Protein AF-A0A4U9DF93-F1 (afdb_monomer_lite)

Radius of gyration: 11.68 Å; chains: 1; bounding box: 29×24×25 Å

Organism: Raoultella terrigena (NCBI:txid577)

Structure (mmCIF, N/CA/C/O backbone):
data_AF-A0A4U9DF93-F1
#
_entry.id   AF-A0A4U9DF93-F1
#
loop_
_atom_site.gr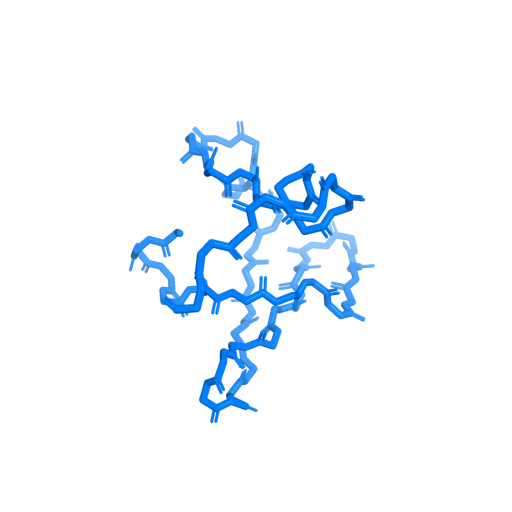oup_PDB
_atom_site.id
_atom_site.type_symbol
_atom_site.label_atom_id
_atom_site.label_alt_id
_atom_site.label_comp_id
_atom_site.label_asym_id
_atom_site.label_entity_id
_atom_site.label_seq_id
_atom_site.pdbx_PDB_ins_code
_atom_site.Cartn_x
_atom_site.Cartn_y
_atom_site.Cartn_z
_atom_site.occupancy
_atom_site.B_iso_or_equiv
_atom_site.auth_seq_id
_atom_site.auth_comp_id
_atom_site.auth_asym_id
_atom_site.auth_atom_id
_atom_site.pdbx_PDB_model_num
ATOM 1 N N . MET A 1 1 ? -1.604 5.215 -2.646 1.00 61.16 1 MET A N 1
ATOM 2 C CA . MET A 1 1 ? -2.800 4.942 -1.822 1.00 61.16 1 MET A CA 1
ATOM 3 C C . MET A 1 1 ? -2.837 5.932 -0.657 1.00 61.16 1 MET A C 1
ATOM 5 O O . MET A 1 1 ? -2.540 5.550 0.471 1.00 61.16 1 MET A O 1
ATOM 9 N N . PRO A 1 2 ? -3.159 7.215 -0.907 1.00 60.03 2 PRO A N 1
ATOM 10 C CA . PRO A 1 2 ? -2.979 8.269 0.098 1.00 60.03 2 PRO A CA 1
ATOM 11 C C . PRO A 1 2 ? -3.807 8.033 1.371 1.00 60.03 2 PRO A C 1
ATOM 13 O O . PRO A 1 2 ? -3.337 8.330 2.460 1.00 60.03 2 PRO A O 1
ATOM 16 N N . LYS A 1 3 ? -4.978 7.388 1.254 1.00 66.56 3 LYS A N 1
ATOM 17 C CA . LYS A 1 3 ? -5.860 7.040 2.383 1.00 66.56 3 LYS A CA 1
ATOM 18 C C . LYS A 1 3 ? -5.226 6.101 3.424 1.00 66.56 3 LYS A C 1
ATOM 20 O O . LYS A 1 3 ? -5.614 6.156 4.582 1.00 66.56 3 LYS A O 1
ATOM 25 N N . TYR A 1 4 ? -4.268 5.262 3.025 1.00 72.69 4 TYR A N 1
ATOM 26 C CA . TYR A 1 4 ? -3.587 4.316 3.921 1.00 72.69 4 TYR A CA 1
ATOM 27 C C . TYR A 1 4 ? -2.106 4.651 4.127 1.00 72.69 4 TYR A C 1
ATOM 29 O O . TYR A 1 4 ? -1.417 3.910 4.815 1.00 72.69 4 TYR A O 1
ATOM 37 N N . GLY A 1 5 ? -1.592 5.726 3.516 1.00 76.25 5 GLY A N 1
ATOM 38 C CA . GLY A 1 5 ? -0.160 6.041 3.561 1.00 76.25 5 GLY A CA 1
ATOM 39 C C . GLY A 1 5 ? 0.724 4.906 3.029 1.00 76.25 5 GLY A C 1
ATOM 40 O O . GLY A 1 5 ? 1.826 4.712 3.520 1.00 76.25 5 GLY A O 1
ATOM 41 N N . ALA A 1 6 ? 0.217 4.107 2.083 1.00 83.69 6 ALA A N 1
ATOM 42 C CA . ALA A 1 6 ? 0.985 3.046 1.438 1.00 83.69 6 ALA A CA 1
ATOM 43 C C . ALA A 1 6 ? 1.584 3.591 0.137 1.00 83.69 6 ALA A C 1
ATOM 45 O O . ALA A 1 6 ? 0.858 3.799 -0.851 1.00 83.69 6 ALA A O 1
ATOM 46 N N . ASP A 1 7 ? 2.889 3.848 0.173 1.00 87.38 7 ASP A N 1
ATOM 47 C CA . ASP A 1 7 ? 3.692 4.285 -0.966 1.00 87.38 7 ASP A CA 1
ATOM 48 C C . ASP A 1 7 ? 5.073 3.620 -0.932 1.00 87.38 7 ASP A C 1
ATOM 50 O O . ASP A 1 7 ? 6.006 4.049 -0.249 1.00 87.38 7 ASP A O 1
ATOM 54 N N . GLY A 1 8 ? 5.166 2.484 -1.618 1.00 89.19 8 GLY A N 1
ATOM 55 C CA . GLY A 1 8 ? 6.355 1.652 -1.593 1.00 89.19 8 GLY A CA 1
ATOM 56 C C . GLY A 1 8 ? 6.141 0.289 -2.234 1.00 89.19 8 GLY A C 1
ATOM 57 O O . GLY A 1 8 ? 5.311 0.125 -3.132 1.00 89.19 8 GLY A O 1
ATOM 58 N N . ALA A 1 9 ? 6.929 -0.691 -1.801 1.00 91.62 9 ALA A N 1
ATOM 59 C CA . ALA A 1 9 ? 6.928 -2.031 -2.375 1.00 91.62 9 ALA A CA 1
ATOM 60 C C . ALA A 1 9 ? 6.038 -2.980 -1.568 1.00 91.62 9 ALA A C 1
ATOM 62 O O . ALA A 1 9 ? 6.083 -3.002 -0.338 1.00 91.62 9 ALA A O 1
ATOM 63 N N . VAL A 1 10 ? 5.255 -3.803 -2.265 1.00 91.56 10 VAL A N 1
ATOM 64 C CA . VAL A 1 10 ? 4.526 -4.910 -1.637 1.00 91.56 10 VAL A CA 1
ATOM 65 C C . VAL A 1 10 ? 5.541 -5.964 -1.204 1.00 91.56 10 VAL A C 1
ATOM 67 O O . VAL A 1 10 ? 6.356 -6.400 -2.016 1.00 91.56 10 VAL A O 1
ATOM 70 N N . ILE A 1 11 ? 5.498 -6.353 0.069 1.00 94.62 11 ILE A N 1
ATOM 71 C CA . ILE A 1 11 ? 6.435 -7.327 0.654 1.00 94.62 11 ILE A CA 1
ATOM 72 C C . ILE A 1 11 ? 5.758 -8.630 1.089 1.00 94.62 11 ILE A C 1
ATOM 74 O O . ILE A 1 11 ? 6.450 -9.623 1.280 1.00 94.62 11 ILE A O 1
ATOM 78 N N . ASP A 1 12 ? 4.435 -8.628 1.273 1.00 95.38 12 ASP A N 1
ATOM 79 C CA . ASP A 1 12 ? 3.668 -9.797 1.714 1.00 95.38 12 ASP A CA 1
ATOM 80 C C . ASP A 1 12 ? 2.198 -9.668 1.291 1.00 95.38 12 ASP A C 1
ATOM 82 O O . ASP A 1 12 ? 1.633 -8.567 1.315 1.00 95.38 12 ASP A O 1
ATOM 86 N N . ILE A 1 13 ? 1.582 -10.790 0.922 1.00 93.31 13 ILE A N 1
ATOM 87 C CA . ILE A 1 13 ? 0.179 -10.876 0.502 1.00 93.31 13 ILE A CA 1
ATOM 88 C C . ILE A 1 13 ? -0.462 -12.044 1.251 1.00 93.31 13 ILE A C 1
ATOM 90 O O . ILE A 1 13 ? -0.175 -13.208 0.980 1.00 93.31 13 ILE A O 1
ATOM 94 N N . GLY A 1 14 ? -1.352 -11.720 2.183 1.00 93.81 14 GLY A N 1
ATOM 95 C CA . GLY A 1 14 ? -2.227 -12.671 2.856 1.00 93.81 14 GLY A CA 1
ATOM 96 C C . GLY A 1 14 ? -3.628 -12.696 2.243 1.00 93.81 14 GLY A C 1
ATOM 97 O O . GLY A 1 14 ? -3.964 -11.921 1.350 1.00 93.81 14 GLY A O 1
ATOM 98 N N . LEU A 1 15 ? -4.487 -13.573 2.772 1.00 93.12 15 LEU A N 1
ATOM 99 C CA . LEU A 1 15 ? -5.870 -13.714 2.300 1.00 93.12 15 LEU A CA 1
ATOM 100 C C . LEU A 1 15 ? -6.696 -12.426 2.492 1.00 93.12 15 LEU A C 1
ATOM 102 O O . LEU A 1 15 ? -7.514 -12.065 1.649 1.00 93.12 15 LEU A O 1
ATOM 106 N N . THR A 1 16 ? -6.486 -11.730 3.610 1.00 94.00 16 THR A N 1
ATOM 107 C CA . THR A 1 16 ? -7.281 -10.556 4.010 1.00 94.00 16 THR A CA 1
ATOM 108 C C . THR A 1 16 ? -6.472 -9.265 4.074 1.00 94.00 16 THR A C 1
ATOM 110 O O . THR A 1 16 ? -7.044 -8.179 4.192 1.00 94.00 16 THR A O 1
ATOM 113 N N . THR A 1 17 ? -5.145 -9.354 3.993 1.00 93.62 17 THR A N 1
ATOM 114 C CA . THR A 1 17 ? -4.237 -8.223 4.183 1.00 93.62 17 THR A CA 1
ATOM 115 C C . THR A 1 17 ? -3.083 -8.257 3.194 1.00 93.62 17 THR A C 1
ATOM 117 O O . THR A 1 17 ? -2.636 -9.312 2.759 1.00 93.62 17 THR A O 1
ATOM 120 N N . VAL A 1 18 ? -2.574 -7.079 2.863 1.00 93.75 18 VAL A N 1
ATOM 121 C CA . VAL A 1 18 ? -1.364 -6.874 2.069 1.00 93.75 18 VAL A CA 1
ATOM 122 C C . VAL A 1 18 ? -0.435 -5.970 2.860 1.00 93.75 18 VAL A C 1
ATOM 124 O O . VAL A 1 18 ? -0.876 -4.949 3.395 1.00 93.75 18 VAL A O 1
ATOM 127 N N . LYS A 1 19 ? 0.846 -6.328 2.945 1.00 94.69 19 LYS A N 1
ATOM 128 C CA . LYS A 1 19 ? 1.859 -5.491 3.596 1.00 94.69 19 LYS A CA 1
ATOM 129 C C . LYS A 1 19 ? 2.673 -4.748 2.553 1.00 94.69 19 LYS A C 1
ATOM 131 O O . LYS A 1 19 ? 3.204 -5.342 1.611 1.00 94.69 19 LYS A O 1
ATOM 136 N N . VAL A 1 20 ? 2.816 -3.451 2.775 1.00 93.88 20 VAL A N 1
ATOM 137 C CA . VAL A 1 20 ? 3.616 -2.548 1.952 1.00 93.88 20 VAL A CA 1
ATOM 138 C C . VAL A 1 20 ? 4.736 -1.991 2.816 1.00 93.88 20 VAL A C 1
ATOM 140 O O . VAL A 1 20 ? 4.478 -1.476 3.901 1.00 93.88 20 VAL A O 1
ATOM 143 N N . ARG A 1 21 ? 5.978 -2.099 2.343 1.00 94.06 21 ARG A N 1
ATOM 144 C CA . ARG A 1 21 ? 7.114 -1.371 2.908 1.00 94.06 21 ARG A CA 1
ATOM 145 C C . ARG A 1 21 ? 7.216 -0.030 2.201 1.00 94.06 21 ARG A C 1
ATOM 147 O O . ARG A 1 21 ? 7.513 0.000 1.005 1.00 94.06 21 ARG A O 1
ATOM 154 N N . ASN A 1 22 ? 6.975 1.042 2.941 1.00 92.25 22 ASN A N 1
ATOM 155 C CA . ASN A 1 22 ? 7.112 2.405 2.446 1.00 92.25 22 ASN A CA 1
ATOM 156 C C . ASN A 1 22 ? 8.586 2.772 2.245 1.00 92.25 22 ASN A C 1
ATOM 158 O O . ASN A 1 22 ? 9.487 2.110 2.768 1.00 92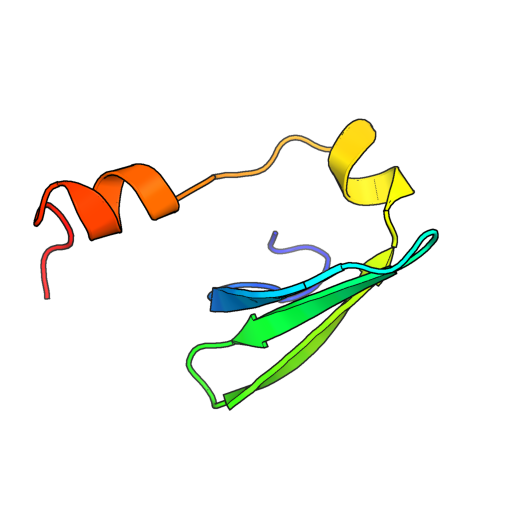.25 22 ASN A O 1
ATOM 162 N N . TRP A 1 23 ? 8.844 3.845 1.501 1.00 87.94 23 TRP A N 1
ATOM 163 C CA . TRP A 1 23 ? 10.210 4.338 1.280 1.00 87.94 23 TRP A CA 1
ATOM 164 C C . TRP A 1 23 ? 10.905 4.843 2.549 1.00 87.94 23 TRP A C 1
ATOM 166 O O . TRP A 1 23 ? 12.128 4.797 2.628 1.00 87.94 23 TRP A O 1
ATOM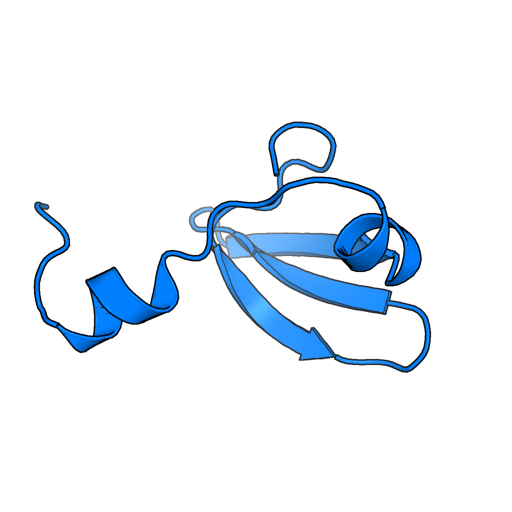 176 N N . ASP A 1 24 ? 10.142 5.248 3.565 1.00 91.38 24 ASP A N 1
ATOM 177 C CA . ASP A 1 24 ? 10.650 5.570 4.906 1.00 91.38 24 ASP A CA 1
ATOM 178 C C . ASP A 1 24 ? 10.915 4.318 5.775 1.00 91.38 24 ASP A C 1
ATOM 180 O O . ASP A 1 24 ? 11.207 4.428 6.964 1.00 91.38 24 ASP A O 1
ATOM 184 N N . ASN A 1 25 ? 10.836 3.121 5.179 1.00 90.06 25 ASN A N 1
ATOM 185 C CA . ASN A 1 25 ? 10.979 1.798 5.795 1.00 90.06 25 ASN A CA 1
ATOM 186 C C . ASN A 1 25 ? 9.886 1.392 6.793 1.00 90.06 25 ASN A C 1
ATOM 188 O O . ASN A 1 25 ? 9.976 0.308 7.379 1.00 90.06 25 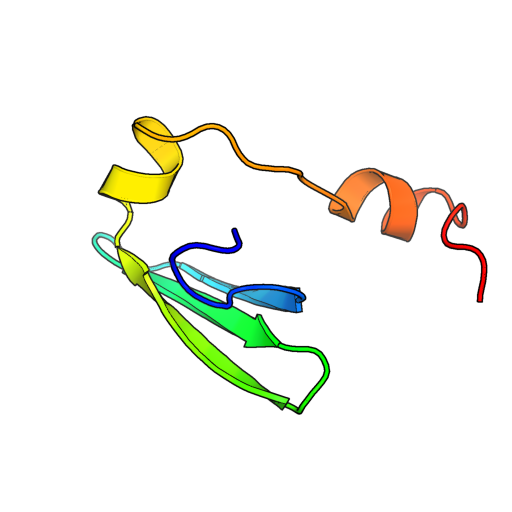ASN A O 1
ATOM 192 N N . THR A 1 26 ? 8.827 2.182 6.958 1.00 93.62 26 THR A N 1
ATOM 193 C CA . THR A 1 26 ? 7.666 1.756 7.746 1.00 93.62 26 THR A CA 1
ATOM 194 C C . THR A 1 26 ? 6.862 0.678 7.010 1.00 93.62 26 THR A C 1
ATOM 196 O O . THR A 1 26 ? 6.923 0.548 5.784 1.00 93.62 26 THR A O 1
ATOM 199 N N . ILE A 1 27 ? 6.119 -0.139 7.765 1.00 93.12 27 ILE A N 1
ATOM 200 C CA . ILE A 1 27 ? 5.250 -1.182 7.207 1.00 93.12 27 ILE A CA 1
ATOM 201 C C . ILE A 1 27 ? 3.794 -0.756 7.375 1.00 93.12 27 ILE A C 1
ATOM 203 O O . ILE A 1 27 ? 3.283 -0.697 8.493 1.00 93.12 27 ILE A O 1
ATOM 207 N N . THR A 1 28 ? 3.112 -0.540 6.254 1.00 93.62 28 THR A N 1
ATOM 208 C CA . THR A 1 28 ? 1.668 -0.307 6.213 1.00 93.62 28 THR A CA 1
ATOM 209 C C . THR A 1 28 ? 0.944 -1.611 5.902 1.00 93.62 28 THR A C 1
ATOM 211 O O . THR A 1 28 ? 1.312 -2.336 4.975 1.00 93.62 28 THR A O 1
ATOM 214 N N . THR A 1 29 ? -0.127 -1.894 6.645 1.00 93.31 29 THR A N 1
ATOM 215 C CA . THR A 1 29 ? -1.025 -3.019 6.358 1.00 93.31 29 THR A CA 1
ATOM 216 C C . THR A 1 29 ? -2.302 -2.509 5.711 1.00 93.31 29 THR A C 1
ATOM 218 O O . THR A 1 29 ? -2.978 -1.636 6.251 1.00 93.31 29 THR A O 1
ATOM 221 N N . VAL A 1 30 ? -2.634 -3.065 4.553 1.00 91.12 30 VAL A N 1
ATOM 222 C CA . VAL A 1 30 ? -3.766 -2.656 3.724 1.00 91.12 30 VAL A CA 1
ATOM 223 C C . VAL A 1 30 ? -4.739 -3.828 3.616 1.00 91.12 30 VAL A C 1
ATOM 225 O O . VAL A 1 30 ? -4.312 -4.936 3.289 1.00 91.12 30 VAL A O 1
ATOM 228 N N . PRO A 1 31 ? -6.038 -3.642 3.891 1.00 92.38 31 PRO A N 1
ATOM 229 C CA . PRO A 1 31 ? -7.007 -4.719 3.745 1.00 92.38 31 PRO A CA 1
ATOM 230 C C . PRO A 1 31 ? -7.263 -5.014 2.262 1.00 92.38 31 PRO A C 1
ATOM 232 O O . PRO A 1 31 ? -7.403 -4.089 1.458 1.00 92.38 31 PRO A O 1
ATOM 2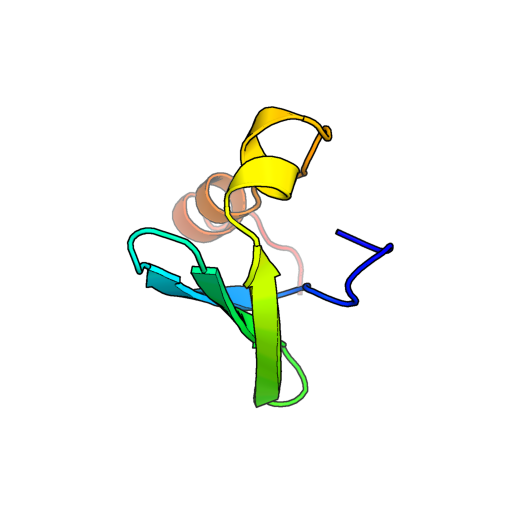35 N N . THR A 1 32 ? -7.369 -6.291 1.888 1.00 89.25 32 THR A N 1
ATOM 236 C CA . THR A 1 32 ? -7.497 -6.706 0.476 1.00 89.25 32 THR A CA 1
ATOM 237 C C . THR A 1 32 ? -8.719 -6.111 -0.219 1.00 89.25 32 THR A C 1
ATOM 239 O O . THR A 1 32 ? -8.623 -5.757 -1.389 1.00 89.25 32 THR A O 1
ATOM 242 N N . TRP A 1 33 ? -9.834 -5.898 0.491 1.00 88.31 33 TRP A N 1
ATOM 243 C CA . TRP A 1 33 ? -11.046 -5.292 -0.084 1.00 88.31 33 TRP A CA 1
ATOM 244 C C . TRP A 1 33 ? -10.797 -3.895 -0.678 1.00 88.31 33 TRP A C 1
ATOM 246 O O . TRP A 1 33 ? -11.405 -3.536 -1.688 1.00 88.31 33 TRP A O 1
ATOM 256 N N . SER A 1 34 ? -9.874 -3.125 -0.092 1.00 85.31 34 SER A N 1
ATOM 257 C CA . SER A 1 34 ? -9.546 -1.775 -0.564 1.00 85.31 34 SER A CA 1
ATOM 258 C C . SER A 1 34 ? -8.823 -1.790 -1.912 1.00 85.31 34 SER A C 1
ATOM 260 O O . SER A 1 34 ? -8.972 -0.860 -2.694 1.00 85.31 34 SER A O 1
ATOM 262 N N . LEU A 1 35 ? -8.111 -2.877 -2.232 1.00 82.81 35 LEU A N 1
ATOM 263 C CA . LEU A 1 35 ? -7.451 -3.056 -3.527 1.00 82.81 35 LEU A CA 1
ATOM 264 C C . LEU A 1 35 ? -8.438 -3.384 -4.649 1.00 82.81 35 LEU A C 1
ATOM 266 O O . LEU A 1 35 ? -8.110 -3.210 -5.813 1.00 82.81 35 LEU A O 1
ATOM 270 N N . VAL A 1 36 ? -9.624 -3.891 -4.314 1.00 84.12 36 VAL A N 1
ATOM 271 C CA . VAL A 1 36 ? -10.657 -4.228 -5.305 1.00 84.12 36 VAL A CA 1
ATOM 272 C C . VAL A 1 36 ? -11.647 -3.079 -5.484 1.00 84.12 36 VAL A C 1
ATOM 274 O O . VAL A 1 36 ? -12.221 -2.917 -6.556 1.00 84.12 36 VAL A O 1
ATOM 277 N N . SER A 1 37 ? -11.857 -2.294 -4.427 1.00 86.12 37 SER A N 1
ATOM 278 C CA . SER A 1 37 ? -12.902 -1.267 -4.382 1.00 86.12 37 SER A CA 1
ATOM 279 C C . SER A 1 37 ? -12.403 0.119 -4.789 1.00 86.12 37 SER A C 1
ATOM 281 O O . SER A 1 37 ? -13.171 0.890 -5.358 1.00 86.12 37 SER A O 1
ATOM 283 N N . ASP A 1 38 ? -11.132 0.437 -4.519 1.00 82.62 38 ASP A N 1
ATOM 284 C CA . ASP A 1 38 ? -10.555 1.756 -4.779 1.00 82.62 38 ASP A CA 1
ATOM 285 C C . ASP A 1 38 ? -9.565 1.713 -5.954 1.00 82.62 38 ASP A C 1
ATOM 287 O O . ASP A 1 38 ? -8.812 0.758 -6.135 1.00 82.62 38 ASP A O 1
ATOM 291 N N . SER A 1 39 ? -9.498 2.795 -6.732 1.00 81.00 39 SER A N 1
ATOM 292 C CA . SER A 1 39 ? -8.481 2.959 -7.777 1.00 81.00 39 SER A CA 1
ATOM 293 C C . SER A 1 39 ? -7.092 3.194 -7.169 1.00 81.00 39 SER A C 1
ATOM 295 O O . SER A 1 39 ? -6.913 4.042 -6.290 1.00 81.00 39 SER A O 1
ATOM 297 N N . PHE A 1 40 ? -6.067 2.515 -7.687 1.00 82.31 40 PHE A N 1
ATOM 298 C CA . PHE A 1 40 ? -4.678 2.657 -7.238 1.00 82.31 40 PHE A CA 1
ATOM 299 C C . PHE A 1 40 ? -3.707 2.854 -8.408 1.00 82.31 40 PHE A C 1
ATOM 301 O O . PHE A 1 40 ? -3.976 2.482 -9.548 1.00 82.31 40 PHE A O 1
ATOM 308 N N . LYS A 1 41 ? -2.548 3.456 -8.116 1.00 84.25 41 LYS A N 1
ATOM 309 C CA . LYS A 1 41 ? -1.441 3.606 -9.070 1.00 84.25 41 LYS A CA 1
ATOM 310 C C . LYS A 1 41 ? -0.429 2.489 -8.842 1.00 84.25 41 LYS A C 1
ATOM 312 O O . LYS A 1 41 ? 0.091 2.361 -7.736 1.00 84.25 41 LYS A O 1
ATOM 317 N N . ASN A 1 42 ? -0.142 1.709 -9.881 1.00 84.38 42 A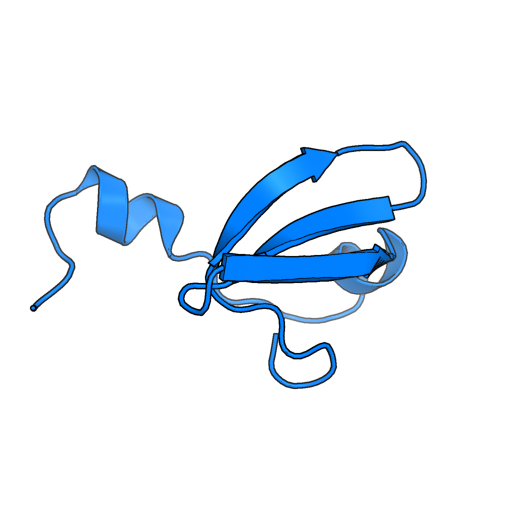SN A N 1
ATOM 318 C CA . ASN A 1 42 ? 0.893 0.680 -9.858 1.00 84.38 42 ASN A CA 1
ATOM 319 C C . ASN A 1 42 ? 2.149 1.185 -10.581 1.00 84.38 42 ASN A C 1
ATOM 321 O O . ASN A 1 42 ? 2.159 1.347 -11.798 1.00 84.38 42 ASN A O 1
ATOM 325 N N . TRP A 1 43 ? 3.217 1.403 -9.819 1.00 79.38 43 TRP A N 1
ATOM 326 C CA . TRP A 1 43 ? 4.501 1.892 -10.327 1.00 79.38 43 TRP A CA 1
ATOM 327 C C . TRP A 1 43 ? 5.519 0.775 -10.610 1.00 79.38 43 TRP A C 1
ATOM 329 O O . TRP A 1 43 ? 6.676 1.058 -10.934 1.00 79.38 43 TRP A O 1
ATOM 339 N N . SER A 1 44 ? 5.117 -0.496 -10.495 1.00 81.94 44 SER A N 1
ATOM 340 C CA . SER A 1 44 ? 5.978 -1.651 -10.783 1.00 81.94 44 SER A CA 1
ATOM 341 C C . SER A 1 44 ? 6.491 -1.613 -12.224 1.00 81.94 44 SER A C 1
ATOM 343 O O . SER A 1 44 ? 7.692 -1.755 -12.444 1.00 81.94 44 SER A O 1
ATOM 345 N N . GLY A 1 45 ? 5.621 -1.281 -13.187 1.00 77.19 45 GLY A N 1
ATOM 346 C CA . GLY A 1 45 ? 6.002 -1.147 -14.596 1.00 77.19 45 GLY A CA 1
ATOM 347 C C . GLY A 1 45 ? 7.071 -0.078 -14.835 1.00 77.19 45 GLY A C 1
ATOM 348 O O . GLY A 1 45 ? 8.022 -0.333 -15.559 1.00 77.19 45 GLY A O 1
ATOM 349 N N . MET A 1 46 ? 6.975 1.072 -14.157 1.00 77.06 46 MET A N 1
ATOM 350 C CA . MET A 1 46 ? 7.966 2.157 -14.246 1.00 77.06 46 MET A CA 1
ATOM 351 C C . MET A 1 46 ? 9.319 1.770 -13.632 1.00 77.06 46 MET A C 1
ATOM 353 O O . MET A 1 46 ? 10.364 2.218 -14.093 1.00 77.06 46 MET A O 1
ATOM 357 N N . SER A 1 47 ? 9.299 0.928 -12.595 1.00 71.62 47 SER A N 1
ATOM 358 C CA . SER A 1 47 ? 10.516 0.407 -11.958 1.00 71.62 47 SER A CA 1
ATOM 359 C C . SER A 1 47 ? 11.215 -0.617 -12.854 1.00 71.62 47 SER A C 1
ATOM 361 O O . SER A 1 47 ? 12.434 -0.601 -12.970 1.00 71.62 47 SER A O 1
ATOM 363 N N . ALA A 1 48 ? 10.440 -1.486 -13.509 1.00 73.56 48 ALA A N 1
ATOM 364 C CA . ALA A 1 48 ? 10.956 -2.520 -14.401 1.00 73.56 48 ALA A CA 1
ATOM 365 C C . ALA A 1 48 ? 11.480 -1.958 -15.732 1.00 73.56 48 ALA A C 1
ATOM 367 O O . ALA A 1 48 ? 12.416 -2.508 -16.302 1.00 73.56 48 ALA A O 1
ATOM 368 N N . SER A 1 49 ? 10.903 -0.859 -16.223 1.00 74.88 49 SER A N 1
ATOM 369 C CA . SER A 1 49 ? 11.294 -0.234 -17.491 1.00 74.88 49 SER A CA 1
ATOM 370 C C . SER A 1 49 ? 12.444 0.775 -17.376 1.00 74.88 49 SER A C 1
ATOM 372 O O . SER A 1 49 ? 12.775 1.423 -18.365 1.00 74.88 49 SER A O 1
ATOM 374 N N . GLY A 1 50 ? 13.051 0.938 -16.192 1.00 66.81 50 GLY A N 1
ATOM 375 C CA . GLY A 1 50 ? 14.121 1.919 -15.956 1.00 66.81 50 GLY A CA 1
ATOM 376 C C . GLY A 1 50 ? 13.650 3.380 -15.988 1.00 66.81 50 GLY A C 1
ATOM 377 O O . GLY A 1 50 ? 14.466 4.291 -16.047 1.00 66.81 50 GLY A O 1
ATOM 378 N N . GLY A 1 51 ? 12.335 3.611 -15.963 1.00 61.94 51 GLY A N 1
ATOM 379 C CA . GLY A 1 51 ? 11.724 4.915 -16.206 1.00 61.94 51 GLY A CA 1
ATOM 380 C C . GLY A 1 51 ? 11.485 5.779 -14.970 1.00 61.94 51 GLY A C 1
ATOM 381 O O . GLY A 1 51 ? 10.842 6.813 -15.112 1.00 61.94 51 GLY A O 1
ATOM 382 N N . ARG A 1 52 ? 11.931 5.394 -13.766 1.00 55.62 52 ARG A N 1
ATOM 383 C CA . ARG A 1 52 ? 11.844 6.292 -12.600 1.00 55.62 52 ARG A CA 1
ATOM 384 C C . ARG A 1 52 ? 12.918 7.385 -12.711 1.00 55.62 52 ARG A C 1
ATOM 386 O O . ARG A 1 52 ? 14.092 7.033 -12.625 1.00 55.62 52 ARG A O 1
ATOM 393 N N . PRO A 1 53 ? 12.564 8.675 -12.894 1.00 55.41 53 PRO A N 1
ATOM 394 C CA . PRO A 1 53 ? 13.535 9.736 -12.683 1.00 55.41 53 PRO A CA 1
ATOM 395 C C . PRO A 1 53 ? 13.892 9.750 -11.192 1.00 55.41 53 PRO A C 1
ATOM 397 O O . PRO A 1 53 ? 13.015 9.554 -10.346 1.00 55.41 53 PRO A O 1
ATOM 400 N N . ASN A 1 54 ? 15.189 9.902 -10.921 1.00 53.19 54 ASN A N 1
ATOM 401 C CA . ASN A 1 54 ? 15.735 10.204 -9.596 1.00 53.19 54 ASN A CA 1
ATOM 402 C C . ASN A 1 54 ? 14.997 11.363 -8.919 1.00 53.19 54 ASN A C 1
ATOM 404 O O . ASN A 1 54 ? 14.587 12.297 -9.648 1.00 53.19 54 ASN A O 1
#

InterPro domains:
  IPR006685 Mechanosensitive ion channel MscS [PF00924] (5-44)
  IPR010920 LSM domain superfamily [SSF50182] (5-44)
  IPR023408 Mechanosensitive ion channel MscS, beta-domain superfamily [G3DSA:2.30.30.60] (4-43)
  IPR030192 Miniconductance mechanosensitive channel YbdG [PTHR30414] (1-52)

Secondary structure (DSSP, 8-state):
-GGGT--EEEEEE-SSEEEEEETTS-EEEEEHHHHHHS-----HHHHHTT----

pLDDT: mean 83.19, std 11.67, range [53.19, 95.38]

Foldseek 3Di:
DVVQPAAAAFDDDDPFWTWGQHPVRDITIDGPVCVVVDDDDDCVVCVVVVNDDD

Sequence (54 aa):
MPKYGADGAVIDIGLTTVKVRNWDNTITTVPTWSLVSDSFKNWSGMSASGGRPN